Protein AF-A0A1G1Y2R3-F1 (afdb_monomer)

Solvent-accessible surface area (backbone atoms only — not comparable to full-atom values): 9310 Å² total; per-residue (Å²): 136,85,83,82,79,82,82,81,75,84,52,71,65,57,58,53,52,50,55,50,52,50,53,57,52,51,61,60,49,51,57,56,50,54,55,52,50,37,51,53,51,45,55,47,50,54,52,45,50,54,48,51,55,49,40,47,50,51,48,18,72,75,68,77,42,64,74,41,30,91,73,18,75,91,60,36,24,54,31,62,40,37,77,56,60,81,39,40,32,24,47,76,49,43,87,69,37,99,66,68,68,54,55,94,77,47,82,84,57,95,51,103,80,48,42,45,39,36,35,32,43,60,30,72,48,54,79,50,30,31,32,42,31,35,40,77,66,77,52,95,50,67,93,69,47,44,54,91,39,63,93,57,85,47,36,25,44,47,78,58,129

Mean predicted aligned error: 8.11 Å

pLDDT: mean 85.46, std 10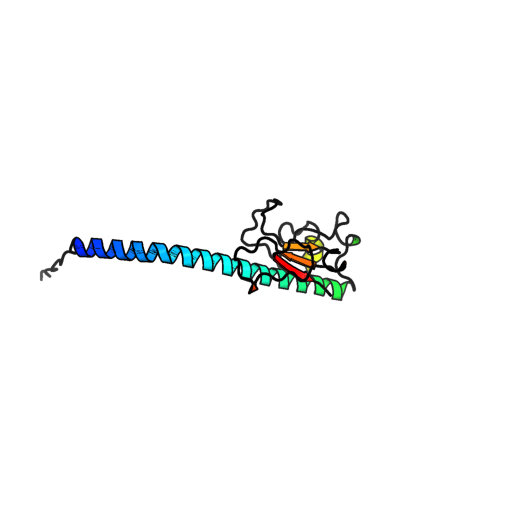.92, range [46.38, 96.06]

Organism: NCBI:txid1797535

Radius of gyration: 24.95 Å; Cα contacts (8 Å, |Δi|>4): 232; chains: 1; bounding box: 86×28×60 Å

InterPro domains:
  IPR000983 General secretion pathway protein G-type pilin [PR00813] (9-34)
  IPR000983 General secretion pathway protein G-type pilin [PR00813] (45-63)
  IPR012902 Prokaryotic N-terminal methylation site [PF07963] (6-28)
  IPR012902 Prokaryotic N-terminal methylation site [TIGR02532] (8-30)
  IPR045584 Pilin-like [SSF54523] (11-154)

Structure (mmCIF, N/CA/C/O backbone):
data_AF-A0A1G1Y2R3-F1
#
_entry.id   AF-A0A1G1Y2R3-F1
#
loop_
_atom_site.group_PDB
_atom_site.id
_atom_site.type_symbol
_atom_site.label_atom_id
_atom_site.label_alt_id
_atom_site.label_comp_id
_atom_site.label_asym_id
_atom_site.label_entity_id
_atom_site.label_seq_id
_atom_site.pdbx_PDB_ins_code
_atom_site.Cartn_x
_atom_site.Cartn_y
_atom_site.Cartn_z
_atom_site.occupancy
_atom_site.B_iso_or_equiv
_atom_site.auth_seq_id
_atom_site.auth_comp_id
_atom_site.auth_asym_id
_atom_site.auth_atom_id
_atom_site.pdbx_PDB_model_num
ATOM 1 N N . MET A 1 1 ? -67.900 -3.557 25.635 1.00 46.38 1 MET A N 1
ATOM 2 C CA . MET A 1 1 ? -66.867 -4.106 26.543 1.00 46.38 1 MET A CA 1
ATOM 3 C C . MET A 1 1 ? -65.729 -3.103 26.618 1.00 46.38 1 MET A C 1
ATOM 5 O O . MET A 1 1 ? -65.200 -2.743 25.578 1.00 46.38 1 MET A O 1
ATOM 9 N N . LYS A 1 2 ? -65.434 -2.568 27.807 1.00 53.81 2 LYS A N 1
ATOM 10 C CA . LYS A 1 2 ? -64.446 -1.498 28.014 1.00 53.81 2 LYS A CA 1
ATOM 11 C C . LYS A 1 2 ? -63.198 -2.136 28.631 1.00 53.81 2 LYS A C 1
ATOM 13 O O . LYS A 1 2 ? -63.256 -2.569 29.777 1.00 53.81 2 LYS A O 1
ATOM 18 N N . SER A 1 3 ? -62.122 -2.287 27.859 1.00 58.53 3 SER A N 1
ATOM 19 C CA . SER A 1 3 ? -60.861 -2.846 28.359 1.00 58.53 3 SER A CA 1
ATOM 20 C C . SER A 1 3 ? -60.113 -1.776 29.156 1.00 58.53 3 SER A C 1
ATOM 22 O O . SER A 1 3 ? -59.669 -0.776 28.593 1.00 58.53 3 SER A O 1
ATOM 24 N N . ASN A 1 4 ? -59.994 -1.965 30.469 1.00 58.03 4 ASN A N 1
ATOM 25 C CA . ASN A 1 4 ? -59.168 -1.117 31.324 1.00 58.03 4 ASN A CA 1
ATOM 26 C C . ASN A 1 4 ? -57.691 -1.446 31.069 1.00 58.03 4 ASN A C 1
ATOM 28 O O . ASN A 1 4 ? -57.199 -2.472 31.534 1.00 58.03 4 ASN A O 1
ATOM 32 N N . PHE A 1 5 ? -56.985 -0.591 30.328 1.00 63.31 5 PHE A N 1
ATOM 33 C CA . PHE A 1 5 ? -55.525 -0.637 30.281 1.00 63.31 5 PHE A CA 1
ATOM 34 C C . PHE A 1 5 ? -54.988 -0.109 31.614 1.00 63.31 5 PHE A C 1
ATOM 36 O O . PHE A 1 5 ? -55.097 1.080 31.919 1.00 63.31 5 PHE A O 1
ATOM 43 N N . ASN A 1 6 ? -54.455 -1.014 32.432 1.00 62.56 6 ASN A N 1
ATOM 44 C CA . ASN A 1 6 ? -53.758 -0.681 33.667 1.00 62.56 6 ASN A CA 1
ATOM 45 C C . ASN A 1 6 ? -52.415 -0.042 33.276 1.00 62.56 6 ASN A C 1
ATOM 47 O O . ASN A 1 6 ? -51.485 -0.739 32.879 1.00 62.56 6 ASN A O 1
ATOM 51 N N . HIS A 1 7 ? -52.343 1.289 33.296 1.00 62.72 7 HIS A N 1
ATOM 52 C CA . HIS A 1 7 ? -51.137 2.029 32.930 1.00 62.72 7 HIS A CA 1
ATOM 53 C C . HIS A 1 7 ? -50.153 1.989 34.102 1.00 62.72 7 HIS A C 1
ATOM 55 O O . HIS A 1 7 ? -50.203 2.826 35.001 1.00 62.72 7 HIS A O 1
ATOM 61 N N . GLN A 1 8 ? -49.275 0.987 34.111 1.00 71.81 8 GLN A N 1
ATOM 62 C CA . GLN A 1 8 ? -48.106 0.976 34.985 1.00 71.81 8 GLN A CA 1
ATOM 63 C C . GLN A 1 8 ? -47.127 2.042 34.472 1.00 71.81 8 GLN A C 1
ATOM 65 O O . GLN A 1 8 ? -46.602 1.930 33.366 1.00 71.81 8 GLN A O 1
ATOM 70 N N . GLY A 1 9 ? -46.962 3.126 35.233 1.00 75.00 9 GLY A N 1
ATOM 71 C CA . GLY A 1 9 ? -46.016 4.196 34.916 1.00 75.00 9 GLY A CA 1
ATOM 72 C C . GLY A 1 9 ? -44.587 3.798 35.280 1.00 75.00 9 GLY A C 1
ATOM 73 O O . GLY A 1 9 ? -44.372 3.160 36.308 1.00 75.00 9 GLY A O 1
ATOM 74 N N . LEU A 1 10 ? -43.619 4.192 34.448 1.00 77.38 10 LEU A N 1
ATOM 75 C CA . LEU A 1 10 ? -42.194 4.036 34.745 1.00 77.38 10 LEU A CA 1
ATOM 76 C C . LEU A 1 10 ? -41.823 4.866 35.978 1.00 77.38 10 LEU A C 1
ATOM 78 O O . LEU A 1 10 ? -42.253 6.017 36.110 1.00 77.38 10 LEU A O 1
ATOM 82 N N . THR A 1 11 ? -40.991 4.318 36.860 1.00 90.62 11 THR A N 1
ATOM 83 C CA . THR A 1 11 ? -40.457 5.103 37.975 1.00 90.62 11 THR A CA 1
ATOM 84 C C . THR A 1 11 ? -39.385 6.077 37.480 1.00 90.62 11 THR A C 1
ATOM 86 O O . THR A 1 11 ? -38.648 5.804 36.531 1.00 90.62 11 THR A O 1
ATOM 89 N N . VAL A 1 12 ? -39.259 7.233 38.141 1.00 89.44 12 VAL A N 1
ATOM 90 C CA . VAL A 1 12 ? -38.197 8.209 37.825 1.00 89.44 12 VAL A CA 1
ATOM 91 C C . VAL A 1 12 ? -36.816 7.563 37.964 1.00 89.44 12 VAL A C 1
ATOM 93 O O . VAL A 1 12 ? -35.938 7.789 37.138 1.00 89.44 12 VAL A O 1
ATOM 96 N N . ILE A 1 13 ? -36.650 6.700 38.970 1.00 92.62 13 ILE A N 1
ATOM 97 C CA . ILE A 1 13 ? -35.398 5.982 39.216 1.00 92.62 13 ILE A CA 1
ATOM 98 C C . ILE A 1 13 ? -35.091 5.003 38.075 1.00 92.62 13 ILE A C 1
ATOM 100 O O . ILE A 1 13 ? -33.945 4.952 37.640 1.00 92.62 13 ILE A O 1
ATOM 104 N N . GLU A 1 14 ? -36.079 4.281 37.533 1.00 90.50 14 GLU A N 1
ATOM 105 C CA . GLU A 1 14 ? -35.858 3.416 36.361 1.00 90.50 14 GLU A CA 1
ATOM 106 C C . GLU A 1 14 ? -35.344 4.203 35.163 1.00 90.50 14 GLU A C 1
ATOM 108 O O . GLU A 1 14 ? -34.362 3.803 34.540 1.00 90.50 14 GLU A O 1
ATOM 113 N N . LEU A 1 15 ? -35.958 5.349 34.865 1.00 90.81 15 LEU A N 1
ATOM 114 C CA . LEU A 1 15 ? -35.516 6.163 33.739 1.00 90.81 15 LEU A CA 1
ATOM 115 C C . LEU A 1 15 ? -34.096 6.708 33.969 1.00 90.81 15 LEU A C 1
ATOM 117 O O . LEU A 1 15 ? -33.284 6.711 33.045 1.00 90.81 15 LEU A O 1
ATOM 121 N N . MET A 1 16 ? -33.770 7.103 35.204 1.00 93.31 16 MET A N 1
ATOM 122 C CA . MET A 1 16 ? -32.439 7.595 35.578 1.00 93.31 16 MET A CA 1
ATOM 123 C C . MET A 1 16 ? -31.353 6.515 35.485 1.00 93.31 16 MET A C 1
ATOM 125 O O . MET A 1 16 ? -30.251 6.786 35.011 1.00 93.31 16 MET A O 1
ATOM 129 N N . VAL A 1 17 ? -31.650 5.284 35.906 1.00 95.06 17 VAL A N 1
ATOM 130 C CA . VAL A 1 17 ? -30.694 4.170 35.826 1.00 95.06 17 VAL A CA 1
ATOM 131 C C . VAL A 1 17 ? -30.442 3.778 34.370 1.00 95.06 17 VAL A C 1
ATOM 133 O O . VAL A 1 17 ? -29.298 3.532 33.991 1.00 95.06 17 VAL A O 1
ATOM 136 N N . VAL A 1 18 ? -31.475 3.782 33.525 1.00 95.44 18 VAL A N 1
ATOM 137 C CA . VAL A 1 18 ? -31.335 3.438 32.103 1.00 95.44 18 VAL A CA 1
ATOM 138 C C . VAL A 1 18 ? -30.439 4.438 31.374 1.00 95.44 18 VAL A C 1
ATOM 140 O O . VAL A 1 18 ? -29.501 4.023 30.692 1.00 95.44 18 VAL A O 1
ATOM 143 N N . ILE A 1 19 ? -30.658 5.745 31.550 1.00 94.81 19 ILE A N 1
ATOM 144 C CA . ILE A 1 19 ? -29.797 6.753 30.908 1.00 94.81 19 ILE A CA 1
ATOM 145 C C . ILE A 1 19 ? -28.356 6.687 31.426 1.00 94.81 19 ILE A C 1
ATOM 147 O O . ILE A 1 19 ? -27.424 6.899 30.652 1.00 94.81 19 ILE A O 1
ATOM 151 N N . PHE A 1 20 ? -28.159 6.331 32.700 1.00 96.06 20 PHE A N 1
ATOM 152 C CA . PHE A 1 20 ? -26.831 6.149 33.281 1.00 96.06 20 PHE A CA 1
ATOM 153 C C . PHE A 1 20 ? -26.089 4.963 32.648 1.00 96.06 20 PHE A C 1
ATOM 155 O O . PHE A 1 20 ? -24.934 5.100 32.243 1.00 96.06 20 PHE A O 1
ATOM 162 N N . ILE A 1 21 ? -26.759 3.818 32.490 1.00 95.88 21 ILE A N 1
ATOM 163 C CA . ILE A 1 21 ? -26.174 2.630 31.851 1.00 95.88 21 ILE A CA 1
ATOM 164 C C . ILE A 1 21 ? -25.871 2.901 30.371 1.00 95.88 21 ILE A C 1
ATOM 166 O O . ILE A 1 21 ? -24.792 2.545 29.895 1.00 95.88 21 ILE A O 1
ATOM 170 N N . ILE A 1 22 ? -26.777 3.571 29.648 1.00 95.94 22 ILE A N 1
ATOM 171 C CA . ILE A 1 22 ? -26.553 3.948 28.244 1.00 95.94 22 ILE A CA 1
ATOM 172 C C . ILE A 1 22 ? -25.340 4.873 28.126 1.00 95.94 22 ILE A C 1
ATOM 174 O O . ILE A 1 22 ? -24.489 4.636 27.270 1.00 95.94 22 ILE A O 1
ATOM 178 N N . ALA A 1 23 ? -25.219 5.884 28.991 1.00 95.56 23 ALA A N 1
ATOM 179 C CA . ALA A 1 23 ? -24.076 6.793 28.987 1.00 95.56 23 ALA A CA 1
ATOM 180 C C . ALA A 1 23 ? -22.755 6.045 29.223 1.00 95.56 23 ALA A C 1
ATOM 182 O O . ALA A 1 23 ? -21.785 6.263 28.497 1.00 95.56 23 ALA A O 1
ATOM 183 N N . LEU A 1 24 ? -22.727 5.108 30.175 1.00 94.19 24 LEU A N 1
ATOM 184 C CA . LEU A 1 24 ? -21.541 4.301 30.459 1.00 94.19 24 LEU A CA 1
ATOM 185 C C . LEU A 1 24 ? -21.139 3.453 29.245 1.00 94.19 24 LEU A C 1
ATOM 187 O O . LEU A 1 24 ? -19.995 3.530 28.796 1.00 94.19 24 LEU A O 1
ATOM 191 N N . ILE A 1 25 ? -22.073 2.694 28.666 1.00 95.25 25 ILE A N 1
ATOM 192 C CA . ILE A 1 25 ? -21.780 1.821 27.518 1.00 95.25 25 ILE A CA 1
ATOM 193 C C . ILE A 1 25 ? -21.391 2.647 26.283 1.00 95.25 25 ILE A C 1
ATOM 195 O O . ILE A 1 25 ? -20.483 2.257 25.547 1.00 95.25 25 ILE A O 1
ATOM 199 N N . ALA A 1 26 ? -22.019 3.807 26.073 1.00 93.38 26 ALA A N 1
ATOM 200 C CA . ALA A 1 26 ? -21.719 4.685 24.947 1.00 93.38 26 ALA A CA 1
ATOM 201 C C . ALA A 1 26 ? -20.260 5.167 24.957 1.00 93.38 26 ALA A C 1
ATOM 203 O O . ALA A 1 26 ? -19.616 5.168 23.908 1.00 93.38 26 ALA A O 1
ATOM 204 N N . THR A 1 27 ? -19.707 5.520 26.125 1.00 92.06 27 THR A N 1
ATOM 205 C CA . THR A 1 27 ? -18.314 6.001 26.214 1.00 92.06 27 THR A CA 1
ATOM 206 C C . THR A 1 27 ? -17.296 4.940 25.788 1.00 92.06 27 THR A C 1
ATOM 208 O O . THR A 1 27 ? -16.413 5.223 24.979 1.00 92.06 27 THR A O 1
ATOM 211 N N . VAL A 1 28 ? -17.443 3.700 26.266 1.00 90.94 28 VAL A N 1
ATOM 212 C CA . VAL A 1 28 ? -16.534 2.592 25.922 1.00 90.94 28 VAL A CA 1
ATOM 213 C C . VAL A 1 28 ? -16.748 2.129 24.476 1.00 90.94 28 VAL A C 1
ATOM 215 O O . VAL A 1 28 ? -15.785 1.821 23.769 1.00 90.94 28 VAL A O 1
ATOM 218 N N . GLY A 1 29 ? -17.998 2.127 24.004 1.00 89.00 29 GLY A N 1
ATOM 219 C CA . GLY A 1 29 ? -18.347 1.728 22.640 1.00 89.00 29 GLY A CA 1
ATOM 220 C C . GLY A 1 29 ? -17.718 2.614 21.560 1.00 89.00 29 GLY A C 1
ATOM 221 O O . GLY A 1 29 ? -17.277 2.100 20.531 1.00 89.00 29 GLY A O 1
ATOM 222 N N . LEU A 1 30 ? -17.612 3.926 21.799 1.00 86.81 30 LEU A N 1
ATOM 223 C CA . LEU A 1 30 ? -17.033 4.871 20.835 1.00 86.81 30 LEU A CA 1
ATOM 224 C C . LEU A 1 30 ? -15.552 4.589 20.543 1.00 86.81 30 LEU A C 1
ATOM 226 O O . LEU A 1 30 ? -15.153 4.570 19.378 1.00 86.81 30 LEU A O 1
ATOM 230 N N . VAL A 1 31 ? -14.751 4.314 21.577 1.00 84.06 31 VAL A N 1
ATOM 231 C CA . VAL A 1 31 ? -13.312 4.029 21.422 1.00 84.06 31 VAL A CA 1
ATOM 232 C C . VAL A 1 31 ? -13.093 2.717 20.662 1.00 84.06 31 VAL A C 1
ATOM 234 O O . VAL A 1 31 ? -12.266 2.644 19.751 1.00 84.06 31 VAL A O 1
ATOM 237 N N . ALA A 1 32 ? -13.871 1.680 20.987 1.00 81.00 32 ALA A N 1
ATOM 238 C CA . ALA A 1 32 ? -13.798 0.396 20.292 1.00 81.00 32 ALA A CA 1
ATOM 239 C C . ALA A 1 32 ? -14.161 0.524 18.801 1.00 81.00 32 ALA A C 1
ATOM 241 O O . ALA A 1 32 ? -13.503 -0.070 17.942 1.00 81.00 32 ALA A O 1
ATOM 242 N N . TRP A 1 33 ? -15.172 1.335 18.481 1.00 83.75 33 TRP A N 1
ATOM 243 C CA . TRP A 1 33 ? -15.604 1.571 17.106 1.00 83.75 33 TRP A CA 1
ATOM 244 C C . TRP A 1 33 ? -14.557 2.320 16.273 1.00 83.75 33 TRP A C 1
ATOM 246 O O . TRP A 1 33 ? -14.265 1.905 15.148 1.00 83.75 33 TRP A O 1
ATOM 256 N N . GLN A 1 34 ? -13.946 3.371 16.828 1.00 82.75 34 GLN A N 1
ATOM 257 C CA . GLN A 1 34 ? -12.875 4.117 16.155 1.00 82.75 34 GLN A CA 1
ATOM 258 C C . GLN A 1 34 ? -11.682 3.209 15.825 1.00 82.75 34 GLN A C 1
ATOM 260 O O . GLN A 1 34 ? -11.249 3.149 14.674 1.00 82.75 34 GLN A O 1
ATOM 265 N N . ASN A 1 35 ? -11.227 2.403 16.788 1.00 82.31 35 ASN A N 1
ATOM 266 C CA . ASN A 1 35 ? -10.135 1.452 16.569 1.00 82.31 35 ASN A CA 1
ATOM 267 C C . ASN A 1 35 ? -10.467 0.404 15.494 1.00 82.31 35 ASN A C 1
ATOM 269 O O . ASN A 1 35 ? -9.602 0.031 14.701 1.00 82.31 35 ASN A O 1
ATOM 273 N N . SER A 1 36 ? -11.719 -0.060 15.429 1.00 85.62 36 SER A N 1
ATOM 274 C CA . SER A 1 36 ? -12.156 -0.994 14.385 1.00 85.62 36 SER A CA 1
ATOM 275 C C . SER A 1 36 ? -12.119 -0.372 12.988 1.00 85.62 36 SER A C 1
ATOM 277 O O . SER A 1 36 ? -11.809 -1.077 12.028 1.00 85.62 36 SER A O 1
ATOM 279 N N . ARG A 1 37 ? -12.442 0.920 12.854 1.00 86.06 37 ARG A N 1
ATOM 280 C CA . ARG A 1 37 ? -12.365 1.629 11.570 1.00 86.06 37 ARG A CA 1
ATOM 281 C C . ARG A 1 37 ? -10.924 1.730 11.090 1.00 86.06 37 ARG A C 1
ATOM 283 O O . ARG A 1 37 ? -10.659 1.349 9.955 1.00 86.06 37 ARG A O 1
ATOM 290 N N . PHE A 1 38 ? -10.002 2.158 11.951 1.00 85.88 38 PHE A N 1
ATOM 291 C CA . PHE A 1 38 ? -8.586 2.270 11.587 1.00 85.88 38 PHE A CA 1
ATOM 292 C C . PHE A 1 38 ? -7.9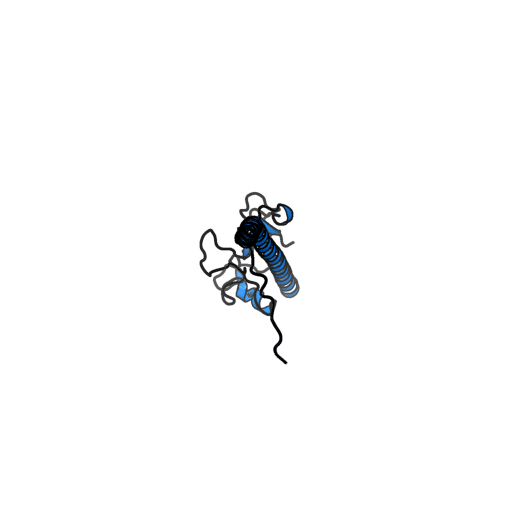97 0.931 11.132 1.00 85.88 38 PHE A C 1
ATOM 294 O O . PHE A 1 38 ? -7.405 0.864 10.059 1.00 85.88 38 PHE A O 1
ATOM 301 N N . LYS A 1 39 ? -8.280 -0.163 11.855 1.00 86.38 39 LYS A N 1
ATOM 302 C CA . LYS A 1 39 ? -7.863 -1.515 11.439 1.00 86.38 39 LYS A CA 1
ATOM 303 C C . LYS A 1 39 ? -8.418 -1.919 10.072 1.00 86.38 39 LYS A C 1
ATOM 305 O O . LYS A 1 39 ? -7.710 -2.532 9.282 1.00 86.38 39 LYS A O 1
ATOM 310 N N . ALA A 1 40 ? -9.677 -1.586 9.782 1.00 88.25 40 ALA A N 1
ATOM 311 C CA . ALA A 1 40 ? -10.281 -1.889 8.486 1.00 88.25 40 ALA A CA 1
ATOM 312 C C . ALA A 1 40 ? -9.627 -1.098 7.338 1.00 88.25 40 ALA A C 1
ATOM 314 O O . ALA A 1 40 ? -9.462 -1.639 6.245 1.00 88.25 40 ALA A O 1
ATOM 315 N N . HIS A 1 41 ? -9.237 0.158 7.583 1.00 88.69 41 HIS A N 1
ATOM 316 C CA . HIS A 1 41 ? -8.515 0.974 6.606 1.00 88.69 41 HIS A CA 1
ATOM 317 C C . HIS A 1 41 ? -7.105 0.433 6.339 1.00 88.69 41 HIS A C 1
ATOM 319 O O . HIS A 1 41 ? -6.760 0.236 5.177 1.00 88.69 41 HIS A O 1
ATOM 325 N N . ASP A 1 42 ? -6.334 0.099 7.377 1.00 88.81 42 ASP A N 1
ATOM 326 C CA . ASP A 1 42 ? -4.983 -0.458 7.208 1.00 88.81 42 ASP A CA 1
ATOM 327 C C . ASP A 1 42 ? -5.000 -1.835 6.525 1.00 88.81 42 ASP A C 1
ATOM 329 O O . ASP A 1 42 ? -4.224 -2.085 5.602 1.00 88.81 42 ASP A O 1
ATOM 333 N N . ALA A 1 43 ? -5.959 -2.701 6.872 1.00 89.69 43 ALA A N 1
ATOM 334 C CA . ALA A 1 43 ? -6.147 -3.976 6.178 1.00 89.69 43 ALA A CA 1
ATOM 335 C C . ALA A 1 43 ? -6.441 -3.78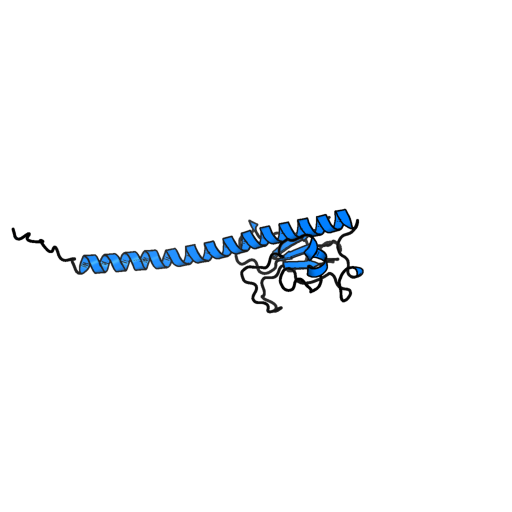1 4.679 1.00 89.69 43 ALA A C 1
ATOM 337 O O . ALA A 1 43 ? -5.929 -4.525 3.838 1.00 89.69 43 ALA A O 1
ATOM 338 N N . LYS A 1 44 ? -7.236 -2.760 4.334 1.00 91.00 44 LYS A N 1
ATOM 339 C CA . LYS A 1 44 ? -7.490 -2.397 2.939 1.00 91.00 44 LYS A CA 1
ATOM 340 C C . LYS A 1 44 ? -6.229 -1.869 2.248 1.00 91.00 44 LYS A C 1
ATOM 342 O O . LYS A 1 44 ? -5.940 -2.321 1.148 1.00 91.00 44 LYS A O 1
ATOM 347 N N . ARG A 1 45 ? -5.444 -1.001 2.894 1.00 90.31 45 ARG A N 1
ATOM 348 C CA . ARG A 1 45 ? -4.175 -0.480 2.344 1.00 90.31 45 ARG A CA 1
ATOM 349 C C . ARG A 1 45 ? -3.202 -1.587 1.976 1.00 90.31 45 ARG A C 1
ATOM 351 O O . ARG A 1 45 ? -2.634 -1.571 0.889 1.00 90.31 45 ARG A O 1
ATOM 358 N N . ILE A 1 46 ? -3.045 -2.573 2.855 1.00 90.44 46 ILE A N 1
ATOM 359 C CA . ILE A 1 46 ? -2.174 -3.724 2.597 1.00 90.44 46 ILE A CA 1
ATOM 360 C C . ILE A 1 46 ? -2.695 -4.540 1.421 1.00 90.44 46 ILE A C 1
ATOM 362 O O . ILE A 1 46 ? -1.919 -4.918 0.544 1.00 90.44 46 ILE A O 1
ATOM 366 N N . TYR A 1 47 ? -4.003 -4.801 1.383 1.00 92.50 47 TYR A N 1
ATOM 367 C CA . TYR A 1 47 ? -4.612 -5.489 0.253 1.00 92.50 47 TYR A CA 1
ATOM 368 C C . TYR A 1 47 ? -4.351 -4.737 -1.059 1.00 92.50 47 TYR A C 1
ATOM 370 O O . TYR A 1 47 ? -3.904 -5.352 -2.026 1.00 92.50 47 TYR A O 1
ATOM 378 N N . ASP A 1 48 ? -4.562 -3.422 -1.075 1.00 92.88 48 ASP A N 1
ATOM 379 C CA . ASP A 1 48 ? -4.384 -2.568 -2.248 1.00 92.88 48 ASP A CA 1
ATOM 380 C C . ASP A 1 48 ? -2.914 -2.549 -2.710 1.00 92.88 48 ASP A C 1
ATOM 382 O O . ASP A 1 48 ? -2.646 -2.785 -3.889 1.00 92.88 48 ASP A O 1
ATOM 386 N N . ILE A 1 49 ? -1.944 -2.420 -1.795 1.00 92.94 49 ILE A N 1
ATOM 387 C CA . ILE A 1 49 ? -0.509 -2.557 -2.109 1.00 92.94 49 ILE A CA 1
ATOM 388 C C . ILE A 1 49 ? -0.182 -3.916 -2.716 1.00 92.94 49 ILE A C 1
ATOM 390 O O . ILE A 1 49 ? 0.578 -4.000 -3.680 1.00 92.94 49 ILE A O 1
ATOM 394 N N . GLN A 1 50 ? -0.735 -4.998 -2.171 1.00 93.75 50 GLN A N 1
ATOM 395 C CA . GLN A 1 50 ? -0.507 -6.326 -2.729 1.00 93.75 50 GLN A CA 1
ATOM 396 C C . GLN A 1 50 ? -1.082 -6.444 -4.142 1.00 93.75 50 GLN A C 1
ATOM 398 O O . GLN A 1 50 ? -0.498 -7.139 -4.975 1.00 93.75 50 GLN A O 1
ATOM 403 N N . GLN A 1 51 ? -2.197 -5.770 -4.442 1.00 94.88 51 GLN A N 1
ATOM 404 C CA . GLN A 1 51 ? -2.709 -5.699 -5.810 1.00 94.88 51 GLN A CA 1
ATOM 405 C C . GLN A 1 51 ? -1.782 -4.884 -6.716 1.00 94.88 51 GLN A C 1
ATOM 407 O O . GLN A 1 51 ? -1.492 -5.335 -7.820 1.00 94.88 51 GLN A O 1
ATOM 412 N N . TYR A 1 52 ? -1.252 -3.750 -6.252 1.00 95.00 52 TYR A N 1
ATOM 413 C CA . TYR A 1 52 ? -0.244 -2.986 -6.996 1.00 95.00 52 TYR A CA 1
ATOM 414 C C . TYR A 1 52 ? 1.013 -3.801 -7.277 1.00 95.00 52 TYR A C 1
ATOM 416 O O . TYR A 1 52 ? 1.436 -3.880 -8.427 1.00 95.00 52 TYR A O 1
ATOM 424 N N . ALA A 1 53 ? 1.560 -4.491 -6.277 1.00 95.19 53 ALA A N 1
ATOM 425 C CA . ALA A 1 53 ? 2.709 -5.369 -6.463 1.00 95.19 53 ALA A CA 1
ATOM 426 C C . ALA A 1 53 ? 2.429 -6.459 -7.510 1.00 95.19 53 ALA A C 1
ATOM 428 O O . ALA A 1 53 ? 3.279 -6.739 -8.351 1.00 95.19 53 ALA A O 1
ATOM 429 N N . LYS A 1 54 ? 1.228 -7.056 -7.500 1.00 95.56 54 LYS A N 1
ATOM 430 C CA . LYS A 1 54 ? 0.816 -8.030 -8.522 1.00 95.56 54 LYS A CA 1
ATOM 431 C C . LYS A 1 54 ? 0.729 -7.396 -9.905 1.00 95.56 54 LYS A C 1
ATOM 433 O O . LYS A 1 54 ? 1.287 -7.956 -10.838 1.00 95.56 54 LYS A O 1
ATOM 438 N N . ALA A 1 55 ? 0.072 -6.249 -10.042 1.00 95.06 55 ALA A N 1
ATOM 439 C CA . ALA A 1 55 ? -0.068 -5.559 -11.321 1.00 95.06 5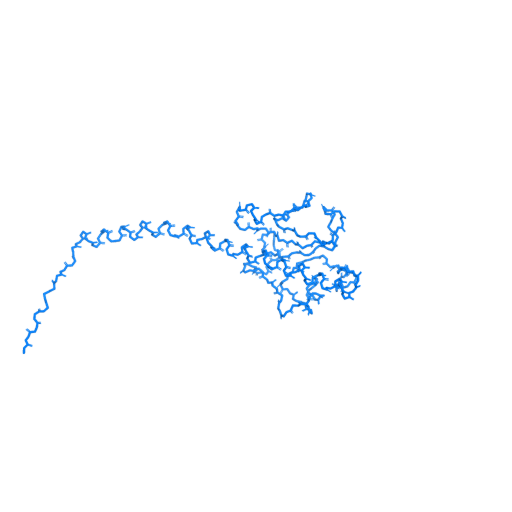5 ALA A CA 1
ATOM 440 C C . ALA A 1 55 ? 1.287 -5.151 -11.912 1.00 95.06 55 ALA A C 1
ATOM 442 O O . ALA A 1 55 ? 1.537 -5.366 -13.092 1.00 95.06 55 ALA A O 1
ATOM 443 N N . ILE A 1 56 ? 2.199 -4.646 -11.081 1.00 95.19 56 ILE A N 1
ATOM 444 C CA . ILE A 1 56 ? 3.555 -4.287 -11.506 1.00 95.19 56 ILE A CA 1
ATOM 445 C C . ILE A 1 56 ? 4.351 -5.537 -11.925 1.00 95.19 56 ILE A C 1
ATOM 447 O O . ILE A 1 56 ? 5.092 -5.498 -12.903 1.00 95.19 56 ILE A O 1
ATOM 451 N N . ARG A 1 57 ? 4.164 -6.678 -11.249 1.00 95.38 57 ARG A N 1
ATOM 452 C CA . ARG A 1 57 ? 4.737 -7.961 -11.694 1.00 95.38 57 ARG A C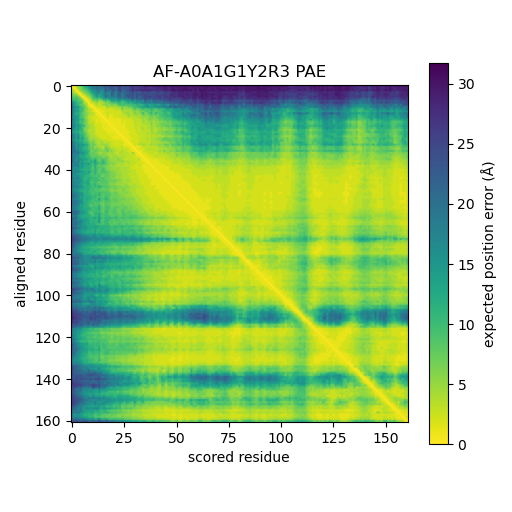A 1
ATOM 453 C C . ARG A 1 57 ? 4.119 -8.454 -13.003 1.00 95.38 57 ARG A C 1
ATOM 455 O O . ARG A 1 57 ? 4.829 -9.018 -13.822 1.00 95.38 57 ARG A O 1
ATOM 462 N N . LEU A 1 58 ? 2.822 -8.241 -13.236 1.00 95.50 58 LEU A N 1
ATOM 463 C CA . LEU A 1 58 ? 2.199 -8.548 -14.530 1.00 95.50 58 LEU A CA 1
ATOM 464 C C . LEU A 1 58 ? 2.798 -7.687 -15.649 1.00 95.50 58 LEU A C 1
ATOM 466 O O . LEU A 1 58 ? 3.113 -8.219 -16.711 1.00 95.50 58 LEU A O 1
ATOM 470 N N . TYR A 1 59 ? 3.039 -6.399 -15.384 1.00 95.12 59 TYR A N 1
ATOM 471 C CA . TYR A 1 59 ? 3.756 -5.530 -16.316 1.00 95.12 59 TYR A CA 1
ATOM 472 C C . TYR A 1 59 ? 5.146 -6.084 -16.652 1.00 95.12 59 TYR A C 1
ATOM 474 O O . TYR A 1 59 ? 5.518 -6.121 -17.825 1.00 95.12 59 TYR A O 1
ATOM 482 N N . ASP A 1 60 ? 5.894 -6.558 -15.651 1.00 95.56 60 ASP A N 1
ATOM 483 C CA . ASP A 1 60 ? 7.200 -7.191 -15.858 1.00 95.56 60 ASP A CA 1
ATOM 484 C C . ASP A 1 60 ? 7.108 -8.467 -16.713 1.00 95.56 60 ASP A C 1
ATOM 486 O O . ASP A 1 60 ? 7.900 -8.660 -17.635 1.00 95.56 60 ASP A O 1
ATOM 490 N N . LEU A 1 61 ? 6.089 -9.305 -16.505 1.00 95.12 61 LEU A N 1
ATOM 491 C CA . LEU A 1 61 ? 5.886 -10.502 -17.328 1.00 95.12 61 LEU A CA 1
ATOM 492 C C . LEU A 1 61 ? 5.682 -10.170 -18.816 1.00 95.12 61 LEU A C 1
ATOM 494 O O . LEU A 1 61 ? 6.198 -10.899 -19.678 1.00 95.12 61 LEU A O 1
ATOM 498 N N . GLU A 1 62 ? 4.965 -9.084 -19.112 1.00 95.50 62 GLU A N 1
ATOM 499 C CA . GLU A 1 62 ? 4.686 -8.615 -20.473 1.00 95.50 62 GLU A CA 1
ATOM 500 C C . GLU A 1 62 ? 5.883 -7.889 -21.104 1.00 95.50 62 GLU A C 1
ATOM 502 O O . GLU A 1 62 ? 6.226 -8.160 -22.255 1.00 95.50 62 GLU A O 1
ATOM 507 N N . ASN A 1 63 ? 6.564 -7.025 -20.347 1.00 94.38 63 ASN A N 1
ATOM 508 C CA . ASN A 1 63 ? 7.592 -6.112 -20.864 1.00 94.38 63 ASN A CA 1
ATOM 509 C C . ASN A 1 63 ? 9.035 -6.560 -20.577 1.00 94.38 63 ASN A C 1
ATOM 511 O O . ASN A 1 63 ? 9.981 -5.924 -21.043 1.00 94.38 63 ASN A O 1
ATOM 515 N N . LYS A 1 64 ? 9.215 -7.664 -19.838 1.00 94.31 64 LYS A N 1
ATOM 516 C CA . LYS A 1 64 ? 10.504 -8.229 -19.382 1.00 94.31 64 LYS A CA 1
ATOM 517 C C . LYS A 1 64 ? 11.333 -7.298 -18.494 1.00 94.31 64 LYS A C 1
ATOM 519 O O . LYS A 1 64 ? 12.535 -7.514 -18.334 1.00 94.31 64 LYS A O 1
ATOM 524 N N . ARG A 1 65 ? 10.702 -6.247 -17.978 1.00 93.62 65 ARG A N 1
ATOM 525 C CA . ARG A 1 65 ? 11.252 -5.314 -17.000 1.00 93.62 65 ARG A CA 1
ATOM 526 C C . ARG A 1 65 ? 10.118 -4.626 -16.252 1.00 93.62 65 ARG A C 1
ATOM 528 O O . ARG A 1 65 ? 9.057 -4.370 -16.824 1.00 93.62 65 ARG A O 1
ATOM 535 N N . TYR A 1 66 ? 10.386 -4.250 -15.008 1.00 94.44 66 TYR A N 1
ATOM 536 C CA . TYR A 1 66 ? 9.530 -3.351 -14.239 1.00 94.44 66 TYR A CA 1
ATOM 537 C C . TYR A 1 66 ? 9.402 -1.967 -14.910 1.00 94.44 66 TYR A C 1
ATOM 539 O O . TYR A 1 66 ? 10.300 -1.586 -15.667 1.00 94.44 66 TYR A O 1
ATOM 547 N N . PRO A 1 67 ? 8.316 -1.207 -14.647 1.00 94.12 67 PRO A N 1
ATOM 548 C CA . PRO A 1 67 ? 8.137 0.137 -15.192 1.00 94.12 67 PRO A CA 1
ATOM 549 C C . PRO A 1 67 ? 9.316 1.040 -14.830 1.00 94.12 67 PRO A C 1
ATOM 551 O O . PRO A 1 67 ? 9.644 1.173 -13.646 1.00 94.12 67 PRO A O 1
ATOM 554 N N . GLN A 1 68 ? 9.924 1.646 -15.849 1.00 92.75 68 GLN A N 1
ATOM 555 C CA . GLN A 1 68 ? 11.030 2.593 -15.709 1.00 92.75 68 GLN A CA 1
ATOM 556 C C . GLN A 1 68 ? 10.634 3.957 -16.254 1.00 92.75 68 GLN A C 1
ATOM 558 O O . GLN A 1 68 ? 9.771 4.041 -17.116 1.00 92.75 68 GLN A O 1
ATOM 563 N N . ASP A 1 69 ? 11.328 5.007 -15.841 1.00 93.06 69 ASP A N 1
ATOM 564 C CA . ASP A 1 69 ? 11.128 6.406 -16.212 1.00 93.06 69 ASP A CA 1
ATOM 565 C C . ASP A 1 69 ? 10.809 6.638 -17.698 1.00 93.06 69 ASP A C 1
ATOM 567 O O . ASP A 1 69 ? 9.940 7.442 -18.030 1.00 93.06 69 ASP A O 1
ATOM 571 N N . SER A 1 70 ? 11.442 5.882 -18.599 1.00 91.44 70 SER A N 1
ATOM 572 C CA . SER A 1 70 ? 11.202 5.921 -20.050 1.00 91.44 70 SER A CA 1
ATOM 573 C C . SER A 1 70 ? 9.802 5.478 -20.504 1.00 91.44 70 SER A C 1
ATOM 575 O O . SER A 1 70 ? 9.405 5.790 -21.624 1.00 91.44 70 SER A O 1
ATOM 577 N N . ASP A 1 71 ? 9.078 4.730 -19.675 1.00 91.31 71 ASP A N 1
ATOM 578 C CA . ASP A 1 71 ? 7.730 4.210 -19.942 1.00 91.31 71 ASP A CA 1
ATOM 579 C C . ASP A 1 71 ? 6.642 5.194 -19.505 1.00 91.31 71 ASP A C 1
ATOM 581 O O . ASP A 1 71 ? 5.502 5.133 -19.971 1.00 91.31 71 ASP A O 1
ATOM 585 N N . CYS A 1 72 ? 6.994 6.110 -18.603 1.00 91.19 72 CYS A N 1
ATOM 586 C CA . CYS A 1 72 ? 6.060 7.041 -18.009 1.00 91.19 72 CYS A CA 1
ATOM 587 C C . CYS A 1 72 ? 6.093 8.405 -18.716 1.00 91.19 72 CYS A C 1
ATOM 589 O O . CYS A 1 72 ? 7.160 9.001 -18.898 1.00 91.19 72 CYS A O 1
ATOM 591 N N . PRO A 1 73 ? 4.924 8.964 -19.081 1.00 85.00 73 PRO A N 1
ATOM 592 C CA . PRO A 1 73 ? 4.808 10.346 -19.519 1.00 85.00 73 PRO A CA 1
ATOM 593 C C . PRO A 1 73 ? 5.485 11.295 -18.524 1.00 85.00 73 PRO A C 1
ATOM 595 O O . PRO A 1 73 ? 5.247 11.228 -17.320 1.00 85.00 73 PRO A O 1
ATOM 598 N N . GLY A 1 74 ? 6.349 12.177 -19.025 1.00 82.75 74 GLY A N 1
ATOM 599 C CA . GLY A 1 74 ? 7.133 13.085 -18.181 1.00 82.75 74 GLY A CA 1
ATOM 600 C C . GLY A 1 74 ? 8.474 12.526 -17.697 1.00 82.75 74 GLY A C 1
ATOM 601 O O . GLY A 1 74 ? 9.198 13.254 -17.027 1.00 82.75 74 GLY A O 1
ATOM 602 N N . GLY A 1 75 ? 8.839 11.292 -18.070 1.00 86.69 75 GLY A N 1
ATOM 603 C CA . GLY A 1 75 ? 10.172 10.741 -17.818 1.00 86.69 75 GLY A CA 1
ATOM 604 C C . GLY A 1 75 ? 10.429 10.358 -16.361 1.00 86.69 75 GLY A C 1
ATOM 605 O O . GLY A 1 75 ? 11.582 10.331 -15.955 1.00 86.69 75 GLY A O 1
ATOM 606 N N . SER A 1 76 ? 9.372 10.124 -15.577 1.00 89.62 76 SER A N 1
ATOM 607 C CA . SER A 1 76 ? 9.463 9.600 -14.213 1.00 89.62 76 SER A CA 1
ATOM 608 C C . SER A 1 76 ? 8.355 8.586 -13.976 1.00 89.62 76 SER A C 1
ATOM 610 O O . SER A 1 76 ? 7.175 8.932 -14.068 1.00 89.62 76 SER A O 1
ATOM 612 N N . CYS A 1 77 ? 8.722 7.351 -13.643 1.00 91.69 77 CYS A N 1
ATOM 613 C CA . CYS A 1 77 ? 7.782 6.359 -13.133 1.00 91.69 77 CYS A CA 1
ATOM 614 C C . CYS A 1 77 ? 7.729 6.338 -11.609 1.00 91.69 77 CYS A C 1
ATOM 616 O O . CYS A 1 77 ? 6.856 5.690 -11.049 1.00 91.69 77 CYS A O 1
ATOM 618 N N . THR A 1 78 ? 8.595 7.068 -10.917 1.00 91.25 78 THR A N 1
ATOM 619 C CA . THR A 1 78 ? 8.455 7.242 -9.470 1.00 91.25 78 THR A CA 1
ATOM 620 C C . THR A 1 78 ? 7.336 8.245 -9.176 1.00 91.25 78 THR A C 1
ATOM 622 O O . THR A 1 78 ? 7.366 9.365 -9.691 1.00 91.25 78 THR A O 1
ATOM 625 N N . GLY A 1 79 ? 6.339 7.851 -8.378 1.00 88.88 79 GLY A N 1
ATOM 626 C CA . GLY A 1 79 ? 5.204 8.717 -8.068 1.00 88.88 79 GLY A CA 1
ATOM 627 C C . GLY A 1 79 ? 4.028 8.058 -7.346 1.00 88.88 79 GLY A C 1
ATOM 628 O O . GLY A 1 79 ? 4.020 6.866 -7.029 1.00 88.88 79 GLY A O 1
ATOM 629 N N . GLN A 1 80 ? 3.011 8.884 -7.097 1.00 88.25 80 GLN A N 1
ATOM 630 C CA . GLN A 1 80 ? 1.792 8.519 -6.384 1.00 88.25 80 GLN A CA 1
ATOM 631 C C . GLN A 1 80 ? 0.872 7.612 -7.214 1.00 88.25 80 GLN A C 1
ATOM 633 O O . GLN A 1 80 ? 0.616 7.842 -8.398 1.00 88.25 80 GLN A O 1
ATOM 638 N N . LEU A 1 81 ? 0.291 6.623 -6.544 1.00 89.25 81 LEU A N 1
ATOM 639 C CA . LEU A 1 81 ? -0.640 5.660 -7.107 1.00 89.25 81 LEU A CA 1
ATOM 640 C C . LEU A 1 81 ? -2.094 5.939 -6.685 1.00 89.25 81 LEU A C 1
ATOM 642 O O . LEU A 1 81 ? -2.363 6.435 -5.591 1.00 89.25 81 LEU A O 1
ATOM 646 N N . GLY A 1 82 ? -3.047 5.586 -7.551 1.00 85.00 82 GLY A N 1
ATOM 647 C CA . GLY A 1 82 ? -4.475 5.492 -7.213 1.00 85.00 82 GLY A CA 1
ATOM 648 C C . GLY A 1 82 ? -5.320 6.757 -7.387 1.00 85.00 82 GLY A C 1
ATOM 649 O O . GLY A 1 82 ? -6.541 6.647 -7.416 1.00 85.00 82 GLY A O 1
ATOM 650 N N . TRP A 1 83 ? -4.714 7.939 -7.542 1.00 79.00 83 TRP A N 1
ATOM 651 C CA . TRP A 1 83 ? -5.460 9.203 -7.648 1.00 79.00 83 TRP A CA 1
ATOM 652 C C . TRP A 1 83 ? -5.881 9.544 -9.085 1.00 79.00 83 TRP A C 1
ATOM 654 O O . TRP A 1 83 ? -7.048 9.423 -9.456 1.00 79.00 83 TRP A O 1
ATOM 664 N N . ASP A 1 84 ? -4.925 9.968 -9.916 1.00 79.19 84 ASP A N 1
ATOM 665 C CA . ASP A 1 84 ? -5.162 10.292 -11.321 1.00 79.19 84 ASP A CA 1
ATOM 666 C C . ASP A 1 84 ? -4.656 9.152 -12.197 1.00 79.19 84 ASP A C 1
ATOM 668 O O . ASP A 1 84 ? -3.451 8.935 -12.324 1.00 79.19 84 ASP A O 1
ATOM 672 N N . LYS A 1 85 ? -5.593 8.447 -12.835 1.00 78.69 85 LYS A N 1
ATOM 673 C CA . LYS A 1 85 ? -5.295 7.344 -13.756 1.00 78.69 85 LYS A CA 1
ATOM 674 C C . LYS A 1 85 ? -4.447 7.756 -14.961 1.00 78.69 85 LYS A C 1
ATOM 676 O O . LYS A 1 85 ? -3.854 6.890 -15.590 1.00 78.69 85 LYS A O 1
ATOM 681 N N . ASN A 1 86 ? -4.439 9.041 -15.318 1.00 81.75 86 ASN A N 1
ATOM 682 C CA . ASN A 1 86 ? -3.684 9.554 -16.459 1.00 81.75 86 ASN A CA 1
ATOM 683 C C . ASN A 1 86 ? -2.302 10.078 -16.049 1.00 81.75 86 ASN A C 1
ATOM 685 O O . ASN A 1 86 ? -1.473 10.328 -16.922 1.00 81.75 86 ASN A O 1
ATOM 689 N N . ALA A 1 87 ? -2.056 10.245 -14.748 1.00 85.12 87 ALA A N 1
ATOM 690 C CA . ALA A 1 87 ? -0.757 10.636 -14.230 1.00 85.12 87 ALA A CA 1
ATOM 691 C C . ALA A 1 87 ? 0.198 9.438 -14.190 1.00 85.12 87 ALA A C 1
ATOM 693 O O . ALA A 1 87 ? -0.219 8.291 -14.027 1.00 85.12 87 ALA A O 1
ATOM 694 N N . SER A 1 88 ? 1.492 9.711 -14.297 1.00 86.75 88 SER A N 1
ATOM 695 C CA . SER A 1 88 ? 2.530 8.706 -14.079 1.00 86.75 88 SER A CA 1
ATOM 696 C C . SER A 1 88 ? 2.648 8.369 -12.589 1.00 86.75 88 SER A C 1
ATOM 698 O O . SER A 1 88 ? 2.578 9.285 -11.766 1.00 86.75 88 SER A O 1
ATOM 700 N N . PRO A 1 89 ? 2.838 7.093 -12.207 1.00 90.38 89 PRO A N 1
ATOM 701 C CA . PRO A 1 89 ? 2.919 5.892 -13.053 1.00 90.38 89 PRO A CA 1
ATOM 702 C C . PRO A 1 89 ? 1.566 5.193 -13.310 1.00 90.38 89 PRO A C 1
ATOM 704 O O . PRO A 1 89 ? 1.521 4.120 -13.916 1.00 90.38 89 PRO A O 1
ATOM 707 N N . ASN A 1 90 ? 0.448 5.765 -12.853 1.00 90.94 90 ASN A N 1
ATOM 708 C CA . ASN A 1 90 ? -0.884 5.157 -12.950 1.00 90.94 90 ASN A CA 1
ATOM 709 C C . ASN A 1 90 ? -1.310 4.828 -14.383 1.00 90.94 90 ASN A C 1
ATOM 711 O O . ASN A 1 90 ? -1.971 3.818 -14.601 1.00 90.94 90 ASN A O 1
ATOM 715 N N . ASN A 1 91 ? -0.917 5.642 -15.360 1.00 91.00 91 ASN A N 1
ATOM 716 C CA . ASN A 1 91 ? -1.244 5.427 -16.769 1.00 91.00 91 ASN A CA 1
ATOM 717 C C . ASN A 1 91 ? -0.650 4.118 -17.324 1.00 91.00 91 ASN A C 1
ATOM 719 O O . ASN A 1 91 ? -1.284 3.462 -18.148 1.00 91.00 91 ASN A O 1
ATOM 723 N N . VAL A 1 92 ? 0.545 3.733 -16.861 1.00 92.06 92 VAL A N 1
ATOM 724 C CA . VAL A 1 92 ? 1.231 2.494 -17.259 1.00 92.06 92 VAL A CA 1
ATOM 725 C C . VAL A 1 92 ? 0.572 1.282 -16.603 1.00 92.06 92 VAL A C 1
ATOM 727 O O . VAL A 1 92 ? 0.485 0.214 -17.202 1.00 92.06 92 VAL A O 1
ATOM 730 N N . LEU A 1 93 ? 0.060 1.457 -15.382 1.00 91.94 93 LEU A N 1
ATOM 731 C CA . LEU A 1 93 ? -0.593 0.396 -14.617 1.00 91.94 93 LEU A CA 1
ATOM 732 C C . LEU A 1 93 ? -2.093 0.265 -14.905 1.00 9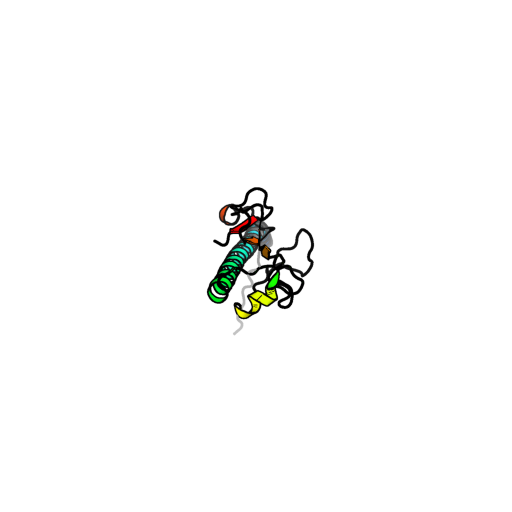1.94 93 LEU A C 1
ATOM 734 O O . LEU A 1 93 ? -2.678 -0.778 -14.618 1.00 91.94 93 LEU A O 1
ATOM 738 N N . ALA A 1 94 ? -2.720 1.280 -15.501 1.00 91.06 94 ALA A N 1
ATOM 739 C CA . ALA A 1 94 ? -4.148 1.306 -15.803 1.00 91.06 94 ALA A CA 1
ATOM 740 C C . ALA A 1 94 ? -4.664 0.072 -16.577 1.00 91.06 94 ALA A C 1
ATOM 742 O O . ALA A 1 94 ? -5.755 -0.387 -16.244 1.00 91.06 94 ALA A O 1
ATOM 743 N N . PRO A 1 95 ? -3.930 -0.525 -17.542 1.00 91.94 95 PRO A N 1
ATOM 744 C CA . PRO A 1 95 ? -4.380 -1.739 -18.231 1.00 91.94 95 PRO A CA 1
ATOM 745 C C . PRO A 1 95 ? -4.524 -2.970 -17.322 1.00 91.94 95 PRO A C 1
ATOM 747 O O . PRO A 1 95 ? -5.292 -3.877 -17.636 1.00 91.94 95 PRO A O 1
ATOM 750 N N . PHE A 1 96 ? -3.815 -3.005 -16.192 1.00 92.06 96 PHE A N 1
ATOM 751 C CA . PHE A 1 96 ? -3.788 -4.141 -15.264 1.00 92.06 96 PHE A CA 1
ATOM 752 C C . PHE A 1 96 ? -4.855 -4.045 -14.169 1.00 92.06 96 PHE A C 1
ATOM 754 O O . PHE A 1 96 ? -4.972 -4.946 -13.336 1.00 92.06 96 PHE A O 1
ATOM 761 N N . PHE A 1 97 ? -5.645 -2.969 -14.166 1.00 88.75 97 PHE A N 1
ATOM 762 C CA . PHE A 1 97 ? -6.673 -2.717 -13.168 1.00 88.75 97 PHE A CA 1
ATOM 763 C C . PHE A 1 97 ? -8.027 -2.398 -13.811 1.00 88.75 97 PHE A C 1
ATOM 765 O O . PHE A 1 97 ? -8.103 -1.549 -14.694 1.00 88.75 97 PHE A O 1
ATOM 772 N N . PRO A 1 98 ? -9.138 -2.976 -13.315 1.00 85.56 98 PRO A N 1
ATOM 773 C CA . PRO A 1 98 ? -10.472 -2.517 -13.704 1.00 85.56 98 PRO A CA 1
ATOM 774 C C . PRO A 1 98 ? -10.761 -1.101 -13.173 1.00 85.56 98 PRO A C 1
ATOM 776 O O . PRO A 1 98 ? -11.433 -0.306 -13.825 1.00 85.56 98 PRO A O 1
ATOM 779 N N . ALA A 1 99 ? -10.242 -0.788 -11.986 1.00 87.81 99 ALA A N 1
ATOM 780 C CA . ALA A 1 99 ? -10.188 0.539 -11.391 1.00 87.81 99 ALA A CA 1
ATOM 781 C C . ALA A 1 99 ? -8.973 0.582 -10.460 1.00 87.81 99 ALA A C 1
ATOM 783 O O . ALA A 1 99 ? -8.721 -0.392 -9.746 1.00 87.81 99 ALA A O 1
ATOM 784 N N . LEU A 1 100 ? -8.219 1.681 -10.479 1.00 87.75 100 LEU A N 1
ATOM 785 C CA . LEU A 1 100 ? -7.042 1.825 -9.628 1.00 87.75 100 LEU A CA 1
ATOM 786 C C . LEU A 1 100 ? -7.467 1.912 -8.155 1.00 87.75 100 LEU A C 1
ATOM 788 O O . LEU A 1 100 ? -8.326 2.737 -7.826 1.00 87.75 100 LEU A O 1
ATOM 792 N N . PRO A 1 101 ? -6.899 1.079 -7.266 1.00 90.31 101 PRO A N 1
ATOM 793 C CA . PRO A 1 101 ? -7.169 1.186 -5.842 1.00 90.31 101 PRO A CA 1
ATOM 794 C C . PRO A 1 101 ? -6.675 2.525 -5.283 1.00 90.31 101 PRO A C 1
ATOM 796 O O . PRO A 1 101 ? -5.501 2.868 -5.415 1.00 90.31 101 PRO A O 1
ATOM 799 N N . ALA A 1 102 ? -7.563 3.272 -4.637 1.00 86.44 102 ALA A N 1
ATOM 800 C CA . ALA A 1 102 ? -7.240 4.512 -3.942 1.00 86.44 102 ALA A CA 1
ATOM 801 C C . ALA A 1 102 ? -7.491 4.344 -2.443 1.00 86.44 102 ALA A C 1
ATOM 803 O O . ALA A 1 102 ? -8.418 3.624 -2.043 1.00 86.44 102 ALA A O 1
ATOM 804 N N . ASP A 1 103 ? -6.696 5.032 -1.624 1.00 84.75 103 ASP A N 1
ATOM 805 C CA . ASP A 1 103 ? -6.897 4.999 -0.182 1.00 84.75 103 ASP A CA 1
ATOM 806 C C . ASP A 1 103 ? -8.282 5.558 0.188 1.00 84.75 103 ASP A C 1
ATOM 808 O O . ASP A 1 103 ? -8.696 6.585 -0.355 1.00 84.75 103 ASP A O 1
ATOM 812 N N . PRO A 1 104 ? -9.021 4.935 1.124 1.00 80.19 104 PRO A N 1
ATOM 813 C CA . PRO A 1 104 ? -10.342 5.421 1.525 1.00 80.19 104 PRO A CA 1
ATOM 814 C C . PRO A 1 104 ? -10.353 6.820 2.147 1.00 80.19 104 PRO A C 1
ATOM 816 O O . PRO A 1 104 ? -11.416 7.436 2.212 1.00 80.19 104 PRO A O 1
ATOM 819 N N . LEU A 1 105 ? -9.216 7.271 2.677 1.00 80.19 105 LEU A N 1
ATOM 820 C CA . LEU A 1 105 ? -9.050 8.572 3.316 1.00 80.19 105 LEU A CA 1
ATOM 821 C C . LEU A 1 105 ? -8.291 9.564 2.426 1.00 80.19 105 LEU A C 1
ATOM 823 O O . LEU A 1 105 ? -8.129 10.712 2.843 1.00 80.19 105 LEU A O 1
ATOM 827 N N . ALA A 1 106 ? -7.865 9.155 1.224 1.00 74.75 106 ALA A N 1
ATOM 828 C CA . ALA A 1 106 ? -7.241 10.060 0.269 1.00 74.75 106 ALA A CA 1
ATOM 829 C C . ALA A 1 106 ? -8.216 11.187 -0.083 1.00 74.75 106 ALA A C 1
ATOM 831 O O . ALA A 1 106 ? -9.362 10.953 -0.480 1.00 74.75 106 ALA A O 1
ATOM 832 N N . ASN A 1 107 ? -7.753 12.426 0.057 1.00 68.81 107 ASN A N 1
ATOM 833 C CA . ASN A 1 107 ? -8.565 13.621 -0.181 1.00 68.81 107 ASN A CA 1
ATOM 834 C C . ASN A 1 107 ? -8.080 14.463 -1.369 1.00 68.81 107 ASN A C 1
ATOM 836 O O . ASN A 1 107 ? -8.698 15.479 -1.684 1.00 68.81 107 ASN A O 1
ATOM 840 N N . GLY A 1 108 ? -7.007 14.033 -2.034 1.00 61.81 108 GLY A N 1
ATOM 841 C CA . GLY A 1 108 ? -6.519 14.640 -3.274 1.00 61.81 108 GLY A CA 1
ATOM 842 C C . GLY A 1 108 ? -5.496 15.717 -3.097 1.00 61.81 108 GLY A C 1
ATOM 843 O O . GLY A 1 108 ? -5.071 16.326 -4.077 1.00 61.81 108 GLY A O 1
ATOM 844 N N . ASN A 1 109 ? -5.107 15.954 -1.854 1.00 62.06 109 ASN A N 1
ATOM 845 C CA . ASN A 1 109 ? -4.028 16.852 -1.541 1.00 62.06 109 ASN A CA 1
ATOM 846 C C . ASN A 1 109 ? -2.735 16.048 -1.505 1.00 62.06 109 ASN A C 1
ATOM 848 O O . ASN A 1 109 ? -2.576 15.180 -0.667 1.00 62.06 109 ASN A O 1
ATOM 852 N N . THR A 1 110 ? -1.749 16.408 -2.318 1.00 58.34 110 THR A N 1
ATOM 853 C CA . THR A 1 110 ? -0.402 15.806 -2.294 1.00 58.34 110 THR A CA 1
ATOM 854 C C . THR A 1 110 ? 0.445 16.302 -1.105 1.00 58.34 110 THR A C 1
ATOM 856 O O . THR A 1 110 ? 1.638 16.567 -1.242 1.00 58.34 110 THR A O 1
ATOM 859 N N . GLY A 1 111 ? -0.184 16.568 0.043 1.00 58.19 111 GLY A N 1
ATOM 860 C CA . GLY A 1 111 ? 0.475 17.101 1.233 1.00 58.19 111 GLY A CA 1
ATOM 861 C C . GLY A 1 111 ? 1.210 16.018 2.026 1.00 58.19 111 GLY A C 1
ATOM 862 O O . GLY A 1 111 ? 0.880 14.843 1.930 1.00 58.19 111 GLY A O 1
ATOM 863 N N . LEU A 1 112 ? 2.149 16.434 2.882 1.00 51.62 112 LEU A N 1
ATOM 864 C CA . LEU A 1 112 ? 3.031 15.585 3.711 1.00 51.62 112 LEU A CA 1
ATOM 865 C C . LEU A 1 112 ? 2.324 14.611 4.686 1.00 51.62 112 LEU A C 1
ATOM 867 O O . LEU A 1 112 ? 2.998 13.916 5.432 1.00 51.62 112 LEU A O 1
ATOM 871 N N . ASN A 1 113 ? 0.989 14.572 4.713 1.00 55.94 113 ASN A N 1
ATOM 872 C CA . ASN A 1 113 ? 0.189 13.710 5.591 1.00 55.94 113 ASN A CA 1
ATOM 873 C C . ASN A 1 113 ? -0.950 13.002 4.836 1.00 55.94 113 ASN A C 1
ATOM 875 O O . ASN A 1 113 ? -1.918 12.576 5.468 1.00 55.94 113 ASN A O 1
ATOM 879 N N . ASP A 1 114 ? -0.915 12.972 3.499 1.00 65.81 114 ASP A N 1
ATOM 880 C CA . ASP A 1 114 ? -1.952 12.273 2.742 1.00 65.81 114 ASP A CA 1
ATOM 881 C C . ASP A 1 114 ? -1.690 10.764 2.738 1.00 65.81 114 ASP A C 1
ATOM 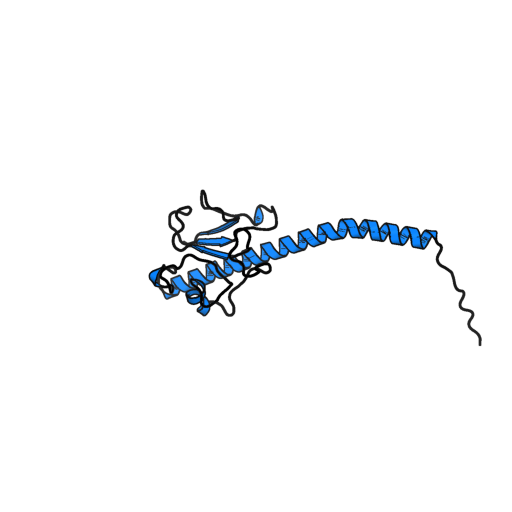883 O O . ASP A 1 114 ? -0.551 10.293 2.787 1.00 65.81 114 ASP A O 1
ATOM 887 N N . TYR A 1 115 ? -2.775 10.002 2.728 1.00 73.88 115 TYR A N 1
ATOM 888 C CA . TYR A 1 115 ? -2.722 8.550 2.713 1.00 73.88 115 TYR A CA 1
ATOM 889 C C . TYR A 1 115 ? -2.659 8.106 1.263 1.00 73.88 115 TYR A C 1
ATOM 891 O O . TYR A 1 115 ? -3.687 7.924 0.613 1.00 73.88 115 TYR A O 1
ATOM 899 N N . PHE A 1 116 ? -1.452 7.972 0.733 1.00 79.75 116 PHE A N 1
ATOM 900 C CA . PHE A 1 116 ? -1.266 7.553 -0.644 1.00 79.75 116 PHE A CA 1
ATOM 901 C C . PHE A 1 116 ? -0.393 6.313 -0.757 1.00 79.75 116 PHE A C 1
ATOM 903 O O . PHE A 1 116 ? 0.462 6.018 0.076 1.00 79.75 116 PHE A O 1
ATOM 910 N N . TYR A 1 117 ? -0.639 5.582 -1.837 1.00 88.75 117 TYR A N 1
ATOM 911 C CA . TYR A 1 117 ? 0.238 4.523 -2.297 1.00 88.75 117 TYR A CA 1
ATOM 912 C C . TYR A 1 117 ? 1.319 5.146 -3.172 1.00 88.75 117 TYR A C 1
ATOM 914 O O . TYR A 1 117 ? 1.050 6.092 -3.915 1.00 88.75 117 TYR A O 1
ATOM 922 N N . TYR A 1 118 ? 2.530 4.617 -3.110 1.00 89.56 118 TYR A N 1
ATOM 923 C CA . TYR A 1 118 ? 3.661 5.164 -3.842 1.00 89.56 118 TYR A CA 1
ATOM 924 C C . TYR A 1 118 ? 4.412 4.058 -4.564 1.00 89.56 118 TYR A C 1
ATOM 926 O O . TYR A 1 118 ? 4.648 2.990 -4.001 1.00 89.56 118 TYR A O 1
ATOM 934 N N . TYR A 1 119 ? 4.784 4.306 -5.816 1.00 93.44 119 TYR A N 1
ATOM 935 C CA . TYR A 1 119 ? 5.712 3.457 -6.550 1.00 93.44 119 TYR A CA 1
ATOM 936 C C . TYR A 1 119 ? 7.031 4.197 -6.716 1.00 93.44 119 TYR A C 1
ATOM 938 O O . TYR A 1 119 ? 7.061 5.360 -7.112 1.00 93.44 119 TYR A O 1
ATOM 946 N N . HIS A 1 120 ? 8.123 3.507 -6.418 1.00 92.94 120 HIS A N 1
ATOM 947 C CA . HIS A 1 120 ? 9.474 4.007 -6.590 1.00 92.94 120 HIS A CA 1
ATOM 948 C C . HIS A 1 120 ? 10.205 3.047 -7.522 1.00 92.94 120 HIS A C 1
ATOM 950 O O . HIS A 1 120 ? 10.445 1.899 -7.158 1.00 92.94 120 HIS A O 1
ATOM 956 N N . GLU A 1 121 ? 10.558 3.493 -8.726 1.00 93.25 121 GLU A N 1
ATOM 957 C CA . GLU A 1 121 ? 11.149 2.603 -9.740 1.00 93.25 121 GLU A CA 1
ATOM 958 C C . GLU A 1 121 ? 12.562 2.129 -9.367 1.00 93.25 121 GLU A C 1
ATOM 960 O O . GLU A 1 121 ? 12.954 0.997 -9.649 1.00 93.25 121 GLU A O 1
ATOM 965 N N . ARG A 1 122 ? 13.314 2.981 -8.666 1.00 93.00 122 ARG A N 1
ATOM 966 C CA . ARG A 1 122 ? 14.653 2.684 -8.160 1.00 93.00 122 ARG A CA 1
ATOM 967 C C . ARG A 1 122 ? 14.839 3.235 -6.755 1.00 93.00 122 ARG A C 1
ATOM 969 O O . ARG A 1 122 ? 15.299 4.360 -6.596 1.00 93.00 122 ARG A O 1
ATOM 976 N N . ASN A 1 123 ? 14.486 2.460 -5.733 1.00 92.81 123 ASN A N 1
ATOM 977 C CA . ASN A 1 123 ? 14.610 2.918 -4.353 1.00 92.81 123 ASN A CA 1
ATOM 978 C C . ASN A 1 123 ? 16.045 2.690 -3.822 1.00 92.81 123 ASN A C 1
ATOM 980 O O . ASN A 1 123 ? 16.452 1.532 -3.648 1.00 92.81 123 ASN A O 1
ATOM 984 N N . PRO A 1 124 ? 16.831 3.750 -3.537 1.00 91.88 124 PRO A N 1
ATOM 985 C CA . PRO A 1 124 ? 18.211 3.613 -3.066 1.00 91.88 124 PRO A CA 1
ATOM 986 C C . PRO A 1 124 ? 18.312 2.934 -1.693 1.00 91.88 124 PRO A C 1
ATOM 988 O O . PRO A 1 124 ? 19.272 2.203 -1.448 1.00 91.88 124 PRO A O 1
ATOM 991 N N . ASN A 1 125 ? 17.297 3.086 -0.839 1.00 93.19 125 ASN A N 1
ATOM 992 C CA . ASN A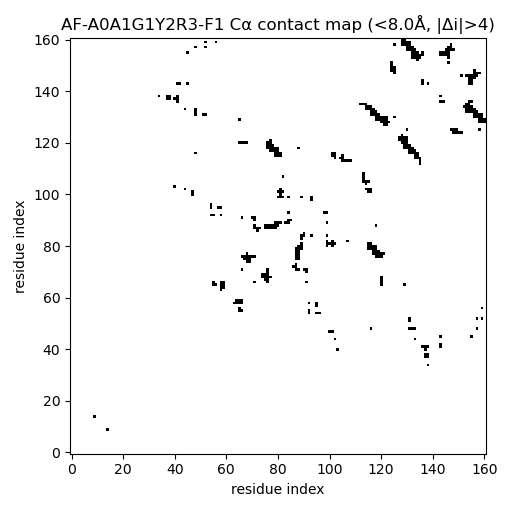 1 125 ? 17.230 2.469 0.490 1.00 93.19 125 ASN A CA 1
ATOM 993 C C . ASN A 1 125 ? 16.974 0.952 0.427 1.00 93.19 125 ASN A C 1
ATOM 995 O O . ASN A 1 125 ? 17.176 0.230 1.404 1.00 93.19 125 ASN A O 1
ATOM 999 N N . CYS A 1 126 ? 16.559 0.463 -0.744 1.00 93.44 126 CYS A N 1
ATOM 1000 C CA . CYS A 1 126 ? 16.217 -0.931 -1.019 1.00 93.44 126 CYS A CA 1
ATOM 1001 C C . CYS A 1 126 ? 17.191 -1.594 -2.004 1.00 93.44 126 CYS A C 1
ATOM 1003 O O . CYS A 1 126 ? 16.823 -2.523 -2.725 1.00 93.44 126 CYS A O 1
ATOM 1005 N N . GLY A 1 127 ? 18.426 -1.092 -2.102 1.00 92.12 127 GLY A N 1
ATOM 1006 C CA . GLY A 1 127 ? 19.416 -1.613 -3.047 1.00 92.12 127 GLY A CA 1
ATOM 1007 C C . GLY A 1 127 ? 19.089 -1.297 -4.509 1.00 92.12 127 GLY A C 1
ATOM 1008 O O . GLY A 1 127 ? 19.407 -2.096 -5.387 1.00 92.12 127 GLY A O 1
ATOM 1009 N N . ASN A 1 128 ? 18.464 -0.144 -4.775 1.00 92.69 128 ASN A N 1
ATOM 1010 C CA . ASN A 1 128 ? 18.036 0.310 -6.105 1.00 92.69 128 ASN A CA 1
ATOM 1011 C C . ASN A 1 128 ? 16.999 -0.602 -6.781 1.00 92.69 128 ASN A C 1
ATOM 1013 O O . ASN A 1 128 ? 16.898 -0.616 -8.009 1.00 92.69 128 ASN A O 1
ATOM 1017 N N . LYS A 1 129 ? 16.237 -1.358 -5.989 1.00 92.94 129 LYS A N 1
ATOM 1018 C CA . LYS A 1 129 ? 15.129 -2.185 -6.473 1.00 92.94 129 LYS A CA 1
ATOM 1019 C C . LYS A 1 129 ? 13.838 -1.362 -6.583 1.00 92.94 129 LYS A C 1
ATOM 1021 O O . LYS A 1 129 ? 13.684 -0.395 -5.829 1.00 92.94 129 LYS A O 1
ATOM 1026 N N . PRO A 1 130 ? 12.915 -1.734 -7.485 1.00 94.69 130 PRO A N 1
ATOM 1027 C CA . PRO A 1 130 ? 11.600 -1.123 -7.534 1.00 94.69 130 PRO A CA 1
ATOM 1028 C C . PRO A 1 130 ? 10.790 -1.497 -6.292 1.00 94.69 130 PRO A C 1
ATOM 1030 O O . PRO A 1 130 ? 10.864 -2.623 -5.793 1.00 94.69 130 PRO A O 1
ATOM 1033 N N . THR A 1 131 ? 10.009 -0.554 -5.778 1.00 95.12 131 THR A N 1
ATOM 1034 C CA . THR A 1 131 ? 9.215 -0.749 -4.563 1.00 95.12 131 THR A CA 1
ATOM 1035 C C . THR A 1 131 ? 7.834 -0.151 -4.692 1.00 95.12 131 THR A C 1
ATOM 1037 O O . THR A 1 131 ? 7.660 0.892 -5.318 1.00 95.12 131 THR A O 1
ATOM 1040 N N . VAL A 1 132 ? 6.866 -0.772 -4.027 1.00 94.62 132 VAL A N 1
ATOM 1041 C CA . VAL A 1 132 ? 5.559 -0.169 -3.769 1.00 94.62 132 VAL A CA 1
ATOM 1042 C C . VAL A 1 132 ? 5.353 -0.034 -2.268 1.00 94.62 132 VAL A C 1
ATOM 1044 O O . VAL A 1 132 ? 5.636 -0.970 -1.519 1.00 94.62 132 VAL A O 1
ATOM 1047 N N . SER A 1 133 ? 4.880 1.123 -1.826 1.00 91.62 133 SER A N 1
ATOM 1048 C CA . SER A 1 133 ? 4.760 1.454 -0.410 1.00 91.62 133 SER A CA 1
ATOM 1049 C C . SER A 1 133 ? 3.493 2.237 -0.081 1.00 91.62 133 SER A C 1
ATOM 1051 O O . SER A 1 133 ? 2.787 2.733 -0.962 1.00 91.62 133 SER A O 1
ATOM 1053 N N . VAL A 1 134 ? 3.197 2.307 1.214 1.00 89.06 134 VAL A N 1
ATOM 1054 C CA . VAL A 1 134 ? 2.213 3.206 1.825 1.00 89.06 134 VAL A CA 1
ATOM 1055 C C . VAL A 1 134 ? 2.857 3.836 3.045 1.00 89.06 134 VAL A C 1
ATOM 1057 O O . VAL A 1 134 ? 3.584 3.182 3.801 1.00 89.06 134 VAL A O 1
ATOM 1060 N N . GLU A 1 135 ? 2.555 5.110 3.228 1.00 80.75 135 GLU A N 1
ATOM 1061 C CA . GLU A 1 135 ? 2.905 5.879 4.413 1.00 80.75 135 GLU A CA 1
ATOM 1062 C C . GLU A 1 135 ? 1.649 6.129 5.257 1.00 80.75 135 GLU A C 1
ATOM 1064 O O . GLU A 1 135 ? 0.518 6.066 4.761 1.00 80.75 135 GLU A O 1
ATOM 1069 N N . ASN A 1 136 ? 1.845 6.457 6.531 1.00 77.75 136 ASN A N 1
ATOM 1070 C CA . ASN A 1 136 ? 0.793 6.858 7.459 1.00 77.75 136 ASN A CA 1
ATOM 1071 C C . ASN A 1 136 ? -0.233 5.740 7.738 1.00 77.75 136 ASN A C 1
ATOM 1073 O O . ASN A 1 136 ? -1.448 5.920 7.608 1.00 77.75 136 ASN A O 1
ATOM 1077 N N . MET A 1 137 ? 0.219 4.559 8.153 1.00 78.12 137 MET A N 1
ATOM 1078 C CA . MET A 1 137 ? -0.697 3.565 8.717 1.00 78.12 137 MET A CA 1
ATOM 1079 C C . MET A 1 137 ? -1.294 4.067 10.034 1.00 78.12 137 MET A C 1
ATOM 1081 O O . MET A 1 137 ? -0.603 4.587 10.908 1.00 78.12 137 MET A O 1
ATOM 1085 N N . ALA A 1 138 ? -2.622 3.980 10.151 1.00 72.38 138 ALA A N 1
ATOM 1086 C CA . ALA A 1 138 ? -3.357 4.658 11.218 1.00 72.38 138 ALA A CA 1
ATOM 1087 C C . ALA A 1 138 ? -3.260 3.915 12.557 1.00 72.38 138 ALA A C 1
ATOM 1089 O O . ALA A 1 138 ? -3.418 4.508 13.627 1.00 72.38 138 ALA A O 1
ATOM 1090 N N . THR A 1 139 ? -3.041 2.604 12.515 1.00 68.50 139 THR A N 1
ATOM 1091 C CA . THR A 1 139 ? -2.869 1.777 13.704 1.00 68.50 139 THR A CA 1
ATOM 1092 C C . THR A 1 139 ? -1.390 1.578 14.000 1.00 68.50 139 THR A C 1
ATOM 1094 O O . THR A 1 139 ? -0.641 1.161 13.136 1.00 68.50 139 THR A O 1
ATOM 1097 N N . GLY A 1 140 ? -0.968 1.754 15.257 1.00 63.28 140 GLY A N 1
ATOM 1098 C CA . GLY A 1 140 ? 0.373 1.346 15.709 1.00 63.28 140 GLY A CA 1
ATOM 1099 C C . GLY A 1 140 ? 0.559 -0.178 15.796 1.00 63.28 140 GLY A C 1
ATOM 1100 O O . GLY A 1 140 ? 1.291 -0.655 16.662 1.00 63.28 140 GLY A O 1
ATOM 1101 N N . ASN A 1 141 ? -0.176 -0.957 14.993 1.00 65.88 141 ASN A N 1
ATOM 1102 C CA . ASN A 1 141 ? -0.071 -2.410 14.967 1.00 65.88 141 ASN A CA 1
ATOM 1103 C C . ASN A 1 141 ? 1.170 -2.809 14.161 1.00 65.88 141 ASN A C 1
ATOM 1105 O O . ASN A 1 141 ? 1.204 -2.640 12.945 1.00 65.88 141 ASN A O 1
ATOM 1109 N N . SER A 1 142 ? 2.150 -3.423 14.823 1.00 67.19 142 SER A N 1
ATOM 1110 C CA . SER A 1 142 ? 3.368 -3.909 14.172 1.00 67.19 142 SER A CA 1
ATOM 1111 C C . SER A 1 142 ? 3.117 -4.955 13.080 1.00 67.19 142 SER A C 1
ATOM 1113 O O . SER A 1 142 ? 3.976 -5.141 12.231 1.00 67.19 142 SER A O 1
ATOM 1115 N N . GLU A 1 143 ? 1.966 -5.641 13.065 1.00 68.69 143 GLU A N 1
ATOM 1116 C CA . GLU A 1 143 ? 1.613 -6.586 11.988 1.00 68.69 143 GLU A CA 1
ATOM 1117 C C . GLU A 1 143 ? 1.411 -5.902 10.631 1.00 68.69 143 GLU A C 1
ATOM 1119 O O . GLU A 1 143 ? 1.552 -6.540 9.588 1.00 68.69 143 GLU A O 1
ATOM 1124 N N . TYR A 1 144 ? 1.063 -4.616 10.642 1.00 70.81 144 TYR A N 1
ATOM 1125 C CA . TYR A 1 144 ? 0.818 -3.833 9.437 1.00 70.81 144 TYR A CA 1
ATOM 1126 C C . TYR A 1 144 ? 2.020 -2.973 9.045 1.00 70.81 144 TYR A C 1
ATOM 1128 O O . TYR A 1 144 ? 2.039 -2.423 7.953 1.00 70.81 144 TYR A O 1
ATOM 1136 N N . HIS A 1 145 ? 3.061 -2.931 9.878 1.00 79.62 145 HIS A N 1
ATOM 1137 C CA . HIS A 1 145 ? 4.281 -2.181 9.616 1.00 79.62 145 HIS A CA 1
ATOM 1138 C C . HIS A 1 145 ? 5.383 -3.149 9.182 1.00 79.62 145 HIS A C 1
ATOM 1140 O O . HIS A 1 145 ? 5.946 -3.886 9.992 1.00 79.62 145 HIS A O 1
ATOM 1146 N N . PHE A 1 146 ? 5.689 -3.163 7.888 1.00 85.25 146 PHE A N 1
ATOM 1147 C CA . PHE A 1 146 ? 6.769 -3.974 7.335 1.00 85.25 146 PHE A CA 1
ATOM 1148 C C . PHE A 1 146 ? 7.527 -3.169 6.286 1.00 85.25 146 PHE A C 1
ATOM 1150 O O . PHE A 1 146 ? 7.090 -3.063 5.143 1.00 85.25 146 PHE A O 1
ATOM 1157 N N . ASN A 1 147 ? 8.681 -2.630 6.675 1.00 89.00 147 ASN A N 1
ATOM 1158 C CA . ASN A 1 147 ? 9.600 -1.959 5.768 1.00 89.00 147 ASN A CA 1
ATOM 1159 C C . ASN A 1 147 ? 10.970 -2.659 5.817 1.00 89.00 147 ASN A C 1
ATOM 1161 O O . ASN A 1 147 ? 11.702 -2.508 6.797 1.00 89.00 147 ASN A O 1
ATOM 1165 N N . PRO A 1 148 ? 11.318 -3.466 4.801 1.00 88.12 148 PRO A N 1
ATOM 1166 C CA . PRO A 1 148 ? 12.602 -4.160 4.752 1.00 88.12 148 PRO A CA 1
ATOM 1167 C C . PRO A 1 148 ? 13.768 -3.245 4.336 1.00 88.12 148 PRO A C 1
ATOM 1169 O O . PRO A 1 148 ? 14.914 -3.696 4.322 1.00 88.12 148 PRO A O 1
ATOM 1172 N N . CYS A 1 149 ? 13.499 -1.991 3.968 1.00 89.38 149 CYS A N 1
ATOM 1173 C CA . CYS A 1 149 ? 14.497 -1.056 3.469 1.00 89.38 149 CYS A CA 1
ATOM 1174 C C . CYS A 1 149 ? 15.027 -0.147 4.572 1.00 89.38 149 CYS A C 1
ATOM 1176 O O . CYS A 1 149 ? 14.288 0.340 5.425 1.00 89.38 149 CYS A O 1
ATOM 1178 N N . VAL A 1 150 ? 16.335 0.098 4.559 1.00 84.38 150 VAL A N 1
ATOM 1179 C CA . VAL A 1 150 ? 16.996 0.858 5.625 1.00 84.38 150 VAL A CA 1
ATOM 1180 C C . VAL A 1 150 ? 16.963 2.345 5.289 1.00 84.38 150 VAL A C 1
ATOM 1182 O O . VAL A 1 150 ? 17.491 2.746 4.258 1.00 84.38 150 VAL A O 1
ATOM 1185 N N . GLY A 1 151 ? 16.403 3.166 6.183 1.00 80.81 151 GLY A N 1
ATOM 1186 C CA . GLY A 1 151 ? 16.351 4.627 6.017 1.00 80.81 151 GLY A CA 1
ATOM 1187 C C . GLY A 1 151 ? 15.186 5.137 5.163 1.00 80.81 151 GLY A C 1
ATOM 1188 O O . GLY A 1 151 ? 15.162 6.313 4.811 1.00 80.81 151 GLY A O 1
ATOM 1189 N N . ASP A 1 152 ? 14.233 4.266 4.841 1.00 81.06 152 ASP A N 1
ATOM 1190 C CA . ASP A 1 152 ? 13.003 4.605 4.131 1.00 81.06 152 ASP A CA 1
ATOM 1191 C C . ASP A 1 152 ? 11.887 5.008 5.121 1.00 81.06 152 ASP A C 1
ATOM 1193 O O . ASP A 1 152 ? 11.827 4.480 6.234 1.00 81.06 152 ASP A O 1
ATOM 1197 N N . SER A 1 153 ? 11.040 5.972 4.743 1.00 79.88 153 SER A N 1
ATOM 1198 C CA . SER A 1 153 ? 9.960 6.519 5.583 1.00 79.88 153 SER A CA 1
ATOM 1199 C C . SER A 1 153 ? 8.649 5.738 5.512 1.00 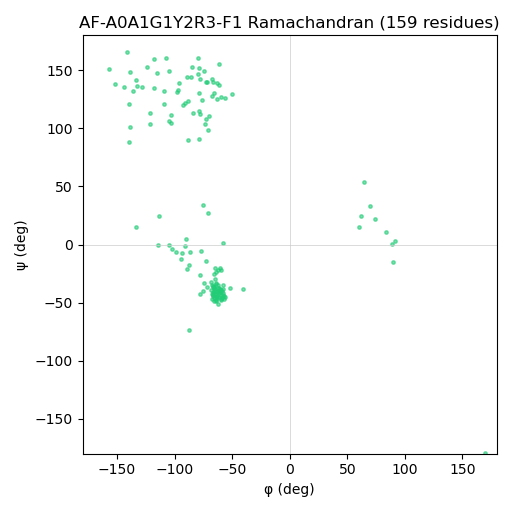79.88 153 SER A C 1
ATOM 1201 O O . SER A 1 153 ? 7.729 6.048 6.267 1.00 79.88 153 SER A O 1
ATOM 1203 N N . ALA A 1 154 ? 8.540 4.735 4.637 1.00 84.44 154 ALA A N 1
ATOM 1204 C CA . ALA A 1 154 ? 7.317 3.963 4.499 1.00 84.44 154 ALA A CA 1
ATOM 1205 C C . ALA A 1 154 ? 7.008 3.124 5.743 1.00 84.44 154 ALA A C 1
ATOM 1207 O O . ALA A 1 154 ? 7.883 2.459 6.302 1.00 84.44 154 ALA A O 1
ATOM 1208 N N . ASP A 1 155 ? 5.729 3.075 6.115 1.00 85.81 155 ASP A N 1
ATOM 1209 C CA . ASP A 1 155 ? 5.249 2.186 7.176 1.00 85.81 155 ASP A CA 1
ATOM 1210 C C . ASP A 1 155 ? 5.177 0.736 6.684 1.00 85.81 155 ASP A C 1
ATOM 1212 O O . ASP A 1 155 ? 5.554 -0.200 7.393 1.00 85.81 155 ASP A O 1
ATOM 1216 N N . TYR A 1 156 ? 4.734 0.541 5.438 1.00 89.50 156 TYR A N 1
ATOM 1217 C CA . TYR A 1 156 ? 4.723 -0.760 4.778 1.00 89.50 156 TYR A CA 1
ATOM 1218 C C . TYR A 1 156 ? 5.213 -0.639 3.345 1.00 89.50 156 TYR A C 1
ATOM 1220 O O . TYR A 1 156 ? 4.757 0.214 2.581 1.00 89.50 156 TYR A O 1
ATOM 1228 N N . LEU A 1 157 ? 6.121 -1.530 2.971 1.00 92.19 157 LEU A N 1
ATOM 1229 C CA . LEU A 1 157 ? 6.793 -1.513 1.688 1.00 92.19 157 LEU A CA 1
ATOM 1230 C C . LEU A 1 157 ? 7.023 -2.940 1.191 1.00 92.19 157 LEU A C 1
ATOM 1232 O O . LEU A 1 157 ? 7.488 -3.819 1.917 1.00 92.19 157 LEU A O 1
ATOM 1236 N N . ILE A 1 158 ? 6.738 -3.153 -0.091 1.00 94.75 158 ILE A N 1
ATOM 1237 C CA . ILE A 1 158 ? 7.080 -4.373 -0.817 1.00 94.75 158 ILE A CA 1
ATOM 1238 C C . ILE A 1 158 ? 8.195 -4.047 -1.802 1.00 94.75 158 ILE A C 1
ATOM 1240 O O . ILE A 1 158 ? 8.025 -3.225 -2.705 1.00 94.75 158 ILE A O 1
ATOM 1244 N N . VAL A 1 159 ? 9.318 -4.746 -1.650 1.00 95.19 159 VAL A N 1
ATOM 1245 C CA . VAL A 1 159 ? 10.379 -4.774 -2.655 1.00 95.19 159 VAL A CA 1
ATOM 1246 C C . VAL A 1 159 ? 9.972 -5.739 -3.762 1.00 95.19 159 VAL A C 1
ATOM 1248 O O . VAL A 1 159 ? 9.540 -6.865 -3.503 1.00 95.19 159 VAL A O 1
ATOM 1251 N N . LEU A 1 160 ? 10.066 -5.274 -4.999 1.00 93.94 160 LEU A N 1
ATOM 1252 C CA . LEU A 1 160 ? 9.777 -6.056 -6.189 1.00 93.94 160 LEU A CA 1
ATOM 1253 C C . LEU A 1 160 ? 11.095 -6.680 -6.661 1.00 93.94 160 LEU A C 1
ATOM 1255 O O . LEU A 1 160 ? 12.074 -5.973 -6.906 1.00 93.94 160 LEU A O 1
ATOM 1259 N N . GLU A 1 161 ? 11.128 -8.011 -6.699 1.00 85.69 161 GLU A N 1
ATOM 1260 C CA . GLU A 1 161 ? 12.296 -8.824 -7.068 1.00 85.69 161 GLU A CA 1
ATOM 1261 C C . GLU A 1 161 ? 12.063 -9.573 -8.373 1.00 85.69 161 GLU A C 1
ATOM 1263 O O . GLU A 1 161 ? 10.882 -9.885 -8.661 1.00 85.69 161 GLU A O 1
#

Sequence (161 aa):
MKSNFNHQGLTVIELMVVIFIIALIATVGLVAWQNSRFKAHDAKRIYDIQQYAKAIRLYDLENKRYPQDSDCPGGSCTGQLGWDKNASPNNVLAPFFPALPADPLANGNTGLNDYFYYYHERNPNCGNKPTVSVENMATGNSEYHFNPCVGDSADYLIVLE

Foldseek 3Di:
DDDDDPDDDDDPVNVVVVVVVVVVCVVVVVVVVVVVVLVVLLVLVVVLLVLVLVLQVVLCVVVVAGDALVNAPVSHQWFWWQDDCNHHPNVVSVVVDPHRDARPQAPPDPDPAGFTKTWDCQDVQAVGFIKIATADRPDPDLVSADDPGPPDRGRDMDGRD

Secondary structure (DSSP, 8-state):
--------PPPHHHHHHHHHHHHHHHHHHHHHHHHHHHHHHHHHHHHHHHHHHHHHHHHHHHHSS---GGGSTTS---EEESS-TTSTTHHHHGGG-SS----TT--S--STT---EEEEEEEGGGTTEEEEEE---SS--TTT-B--STT---SEEEE--